Protein AF-A0A843RK98-F1 (afdb_monomer)

Secondary structure (DSSP, 8-state):
------TTS--TT-EEEESSSTT-EEEEEEEEE-TTS-EEEEEEESS-TT-EEEEEHHHHH-TTTEEEE--------

Radius of gyration: 13.22 Å; Cα contacts (8 Å, |Δi|>4): 119; chains: 1; bounding box: 31×36×30 Å

pLDDT: mean 81.32, std 17.39, range [37.59, 95.75]

Nearest PDB structures (foldseek):
  2p4t-assembly1_A  TM=7.315E-01  e=5.364E-02  Escherichia coli
  1vie-assembly1_A  TM=7.320E-01  e=6.010E-02  Escherichia coli
  3sfm-assembly1_A  TM=7.358E-01  e=8.452E-02  Escherichia coli
  6hq9-assembly2_B  TM=6.404E-01  e=3.307E-01  Homo sapiens
  6vil-assembly5_E  TM=7.380E-01  e=8.211E-01  Mus musculus

Structure (mmCIF, N/CA/C/O backbone):
data_AF-A0A843RK98-F1
#
_entry.id   AF-A0A843RK98-F1
#
loop_
_atom_site.group_PDB
_atom_site.id
_atom_site.type_symbol
_atom_site.label_atom_id
_atom_site.label_alt_id
_atom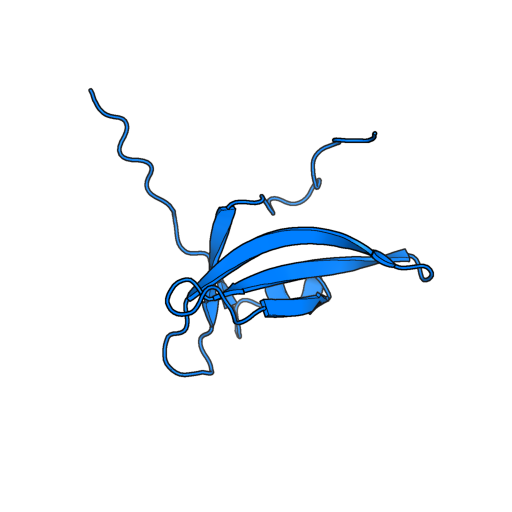_site.label_comp_id
_atom_site.label_asym_id
_atom_site.label_entity_id
_atom_site.label_seq_id
_atom_site.pdbx_PDB_ins_code
_atom_site.Cartn_x
_atom_site.Cartn_y
_atom_site.Cartn_z
_atom_site.occupancy
_atom_site.B_iso_or_equiv
_atom_site.auth_seq_id
_atom_site.auth_comp_id
_atom_site.auth_asym_id
_atom_site.auth_atom_id
_atom_site.pdbx_PDB_model_num
ATOM 1 N N . MET A 1 1 ? 17.359 10.225 -10.680 1.00 37.59 1 MET A N 1
ATOM 2 C CA . MET A 1 1 ? 16.355 9.902 -9.642 1.00 37.59 1 MET A CA 1
ATOM 3 C C . MET A 1 1 ? 15.008 10.451 -10.106 1.00 37.59 1 MET A C 1
ATOM 5 O O . MET A 1 1 ? 14.745 11.636 -9.964 1.00 37.59 1 MET A O 1
ATOM 9 N N . GLN A 1 2 ? 14.227 9.644 -10.828 1.00 41.56 2 GLN A N 1
ATOM 10 C CA . GLN A 1 2 ? 13.061 10.124 -11.576 1.00 41.56 2 GLN A CA 1
ATOM 11 C C . GLN A 1 2 ? 11.832 10.171 -10.655 1.00 41.56 2 GLN A C 1
ATOM 13 O O . GLN A 1 2 ? 10.993 9.278 -10.655 1.00 41.56 2 GLN A O 1
ATOM 18 N N . GLN A 1 3 ? 11.734 11.224 -9.842 1.00 49.31 3 GLN A N 1
ATOM 19 C CA . GLN A 1 3 ? 10.485 11.597 -9.176 1.00 49.31 3 GLN A CA 1
ATOM 20 C C . GLN A 1 3 ? 9.569 12.263 -10.211 1.00 49.31 3 GLN A C 1
ATOM 22 O O . GLN A 1 3 ? 9.399 13.477 -10.230 1.00 49.31 3 GLN A O 1
ATOM 27 N N . ARG A 1 4 ? 9.033 11.483 -11.150 1.00 47.94 4 ARG A N 1
ATOM 28 C CA . ARG A 1 4 ? 7.983 11.951 -12.057 1.00 47.94 4 ARG A CA 1
ATOM 29 C C . ARG A 1 4 ? 6.724 11.178 -11.720 1.00 47.94 4 ARG A C 1
ATOM 31 O O . ARG A 1 4 ? 6.627 10.001 -12.029 1.00 47.94 4 ARG A O 1
ATOM 38 N N . ILE A 1 5 ? 5.858 11.856 -10.967 1.00 45.66 5 ILE A N 1
ATOM 39 C CA . ILE A 1 5 ? 4.395 11.784 -11.018 1.00 45.66 5 ILE A CA 1
ATOM 40 C C . ILE A 1 5 ? 3.898 10.424 -11.527 1.00 45.66 5 ILE A C 1
ATOM 42 O O . ILE A 1 5 ? 3.893 10.173 -12.728 1.00 45.66 5 ILE A O 1
ATOM 46 N N . ALA A 1 6 ? 3.450 9.552 -10.620 1.00 48.91 6 ALA A N 1
ATOM 47 C CA . ALA A 1 6 ? 2.593 8.447 -11.024 1.00 48.91 6 ALA A CA 1
ATOM 48 C C . ALA A 1 6 ? 1.343 9.068 -11.670 1.00 48.91 6 ALA A C 1
ATOM 50 O O . ALA A 1 6 ? 0.479 9.600 -10.972 1.00 48.91 6 ALA A O 1
ATOM 51 N N . ASP A 1 7 ? 1.306 9.037 -13.002 1.00 46.78 7 ASP A N 1
ATOM 52 C CA . ASP A 1 7 ? 0.393 9.713 -13.940 1.00 46.78 7 ASP A CA 1
ATOM 53 C C . ASP A 1 7 ? -1.087 9.280 -13.816 1.00 46.78 7 ASP A C 1
ATOM 55 O O . ASP A 1 7 ? -1.866 9.313 -14.755 1.00 46.78 7 ASP A O 1
ATOM 59 N N . PHE A 1 8 ? -1.503 8.786 -12.650 1.00 55.62 8 PHE A N 1
ATOM 60 C CA . PHE A 1 8 ? -2.746 8.042 -12.500 1.00 55.62 8 PHE A CA 1
ATOM 61 C C . PHE A 1 8 ? -3.384 8.128 -11.104 1.00 55.62 8 PHE A C 1
ATOM 63 O O . PHE A 1 8 ? -4.162 7.257 -10.715 1.00 55.62 8 PHE A O 1
ATOM 70 N N . GLY A 1 9 ? -3.043 9.150 -10.316 1.00 67.88 9 GLY A N 1
ATOM 71 C CA . GLY A 1 9 ? -3.752 9.454 -9.067 1.00 67.88 9 GLY A CA 1
ATOM 72 C C . GLY A 1 9 ? -3.401 8.586 -7.851 1.00 67.88 9 GLY A C 1
ATOM 73 O O . GLY A 1 9 ? -4.053 8.735 -6.821 1.00 67.88 9 GLY A O 1
ATOM 74 N N . LEU A 1 10 ? -2.373 7.731 -7.933 1.00 76.25 10 LEU A N 1
ATOM 75 C CA . LEU A 1 10 ? -1.784 7.049 -6.772 1.00 76.25 10 LEU A CA 1
ATOM 76 C C . LEU A 1 10 ? -0.668 7.894 -6.163 1.00 76.25 10 LEU A C 1
ATOM 78 O O . LEU A 1 10 ? 0.233 8.340 -6.873 1.00 76.25 10 LEU A O 1
ATOM 82 N N . ARG A 1 11 ? -0.703 8.087 -4.844 1.00 85.12 11 ARG A N 1
ATOM 83 C CA . ARG A 1 11 ? 0.326 8.830 -4.103 1.00 85.12 11 ARG A CA 1
ATOM 84 C C . ARG A 1 11 ? 0.797 8.034 -2.892 1.00 85.12 11 ARG A C 1
ATOM 86 O O . ARG A 1 11 ? -0.007 7.363 -2.250 1.00 85.12 11 ARG A O 1
ATOM 93 N N . VAL A 1 12 ? 2.085 8.140 -2.557 1.00 89.50 12 VAL A N 1
ATOM 94 C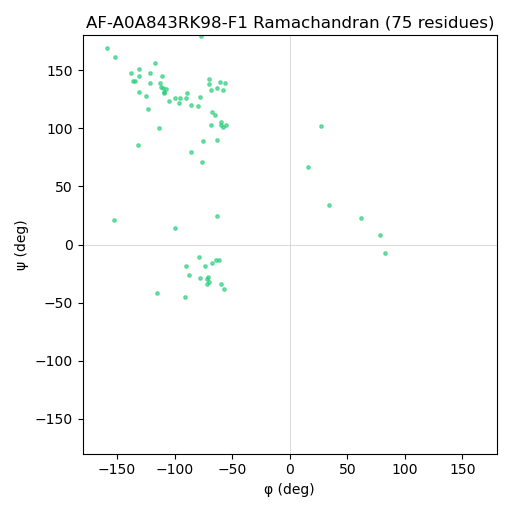 CA . VAL A 1 12 ? 2.592 7.682 -1.250 1.00 89.50 12 VAL A CA 1
ATOM 95 C C . VAL A 1 12 ? 1.813 8.398 -0.146 1.00 89.50 12 VAL A C 1
ATOM 97 O O . VAL A 1 12 ? 1.483 9.577 -0.280 1.00 89.50 12 VAL A O 1
ATOM 100 N N . GLY A 1 13 ? 1.460 7.667 0.908 1.00 89.44 13 GLY A N 1
ATOM 101 C CA . GLY A 1 13 ? 0.602 8.146 1.992 1.00 89.44 13 GLY A CA 1
ATOM 102 C C . GLY A 1 13 ? -0.901 8.063 1.701 1.00 89.44 13 GLY A C 1
ATOM 103 O O . GLY A 1 13 ? -1.711 8.294 2.598 1.00 89.44 13 GLY A O 1
ATOM 104 N N . GLN A 1 14 ? -1.316 7.717 0.478 1.00 91.00 14 GLN A N 1
ATOM 105 C CA . GLN A 1 14 ? -2.730 7.492 0.183 1.00 91.00 14 GLN A CA 1
ATOM 106 C C . GLN A 1 14 ? -3.223 6.217 0.864 1.00 91.00 14 GLN A C 1
ATOM 108 O O . GLN A 1 14 ? -2.509 5.215 0.922 1.00 91.00 14 GLN A O 1
ATOM 113 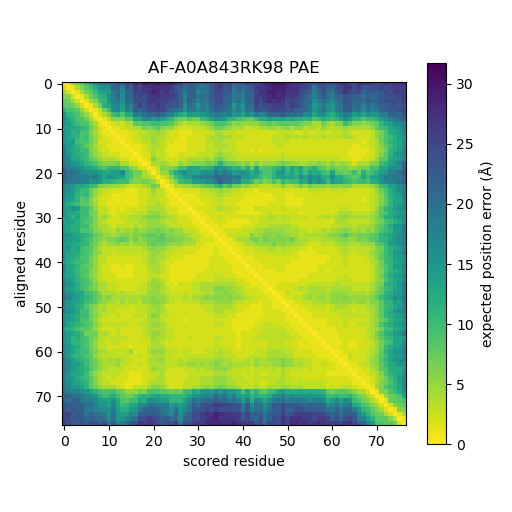N N . ARG A 1 15 ? -4.461 6.253 1.363 1.00 92.69 15 ARG A N 1
ATOM 114 C CA . ARG A 1 15 ? -5.033 5.177 2.168 1.00 92.69 15 ARG A CA 1
ATOM 115 C C . ARG A 1 15 ? -6.142 4.443 1.438 1.00 92.69 15 ARG A C 1
ATOM 117 O O . ARG A 1 15 ? -6.919 5.045 0.700 1.00 92.69 15 ARG A O 1
ATOM 124 N N . TYR A 1 16 ? -6.220 3.145 1.684 1.00 92.31 16 TYR A N 1
ATOM 125 C CA . TYR A 1 16 ? -7.191 2.242 1.088 1.00 92.31 16 TYR A CA 1
ATOM 126 C C . TYR A 1 16 ? -7.750 1.306 2.151 1.00 92.31 16 TYR A C 1
ATOM 128 O O . TYR A 1 16 ? -7.013 0.812 2.997 1.00 92.31 16 TYR A O 1
ATOM 136 N N . GLN A 1 17 ? -9.046 1.030 2.086 1.00 91.75 17 GLN A N 1
ATOM 137 C CA . GLN A 1 17 ? -9.701 0.009 2.890 1.00 91.75 17 GLN A CA 1
ATOM 138 C C . GLN A 1 17 ? -9.886 -1.259 2.056 1.00 91.75 17 GLN A C 1
ATOM 140 O O . GLN A 1 17 ? -10.464 -1.200 0.970 1.00 91.75 17 GLN A O 1
ATOM 145 N N . GLU A 1 18 ? -9.413 -2.403 2.551 1.00 90.88 18 GLU A N 1
ATOM 146 C CA . GLU A 1 18 ? -9.682 -3.704 1.934 1.00 90.88 18 GLU A CA 1
ATOM 147 C C . GLU A 1 18 ? -11.086 -4.184 2.337 1.00 90.88 18 GLU A C 1
ATOM 149 O O . GLU A 1 18 ? -11.381 -4.386 3.513 1.00 90.88 18 GLU A O 1
ATOM 154 N N . MET A 1 19 ? -11.962 -4.374 1.351 1.00 85.44 19 MET A N 1
ATOM 155 C CA . MET A 1 19 ? -13.383 -4.684 1.561 1.00 85.44 19 MET A CA 1
ATOM 156 C C . MET A 1 19 ? -13.622 -6.153 1.940 1.00 85.44 19 MET A C 1
ATOM 158 O O . MET A 1 19 ? -14.586 -6.467 2.630 1.00 85.44 19 MET A O 1
ATOM 162 N N . ARG A 1 20 ? -12.750 -7.069 1.492 1.00 75.44 20 ARG A N 1
ATOM 163 C CA . ARG A 1 20 ? -12.923 -8.526 1.677 1.00 75.44 20 ARG A CA 1
ATOM 164 C C . ARG A 1 20 ? -12.302 -9.077 2.963 1.00 75.44 20 ARG A C 1
ATOM 166 O O . ARG A 1 20 ? -12.638 -10.183 3.371 1.00 75.44 20 ARG A O 1
ATOM 173 N N . LYS A 1 21 ? -11.377 -8.346 3.590 1.00 67.38 21 LYS A N 1
ATOM 174 C CA . LYS A 1 21 ? -10.680 -8.765 4.814 1.00 67.38 21 LYS A CA 1
ATOM 175 C C . LYS A 1 21 ? -10.900 -7.730 5.902 1.00 67.38 21 LYS A C 1
ATOM 177 O O . LYS A 1 21 ? -10.439 -6.609 5.744 1.00 67.38 21 LYS A O 1
ATOM 182 N N . ALA A 1 22 ? -11.562 -8.145 6.986 1.00 65.81 22 ALA A N 1
ATOM 183 C CA . ALA A 1 22 ? -11.668 -7.470 8.286 1.00 65.81 22 ALA A CA 1
ATOM 184 C C . ALA A 1 22 ? -11.253 -5.985 8.277 1.00 65.81 22 ALA A C 1
ATOM 186 O O . ALA A 1 22 ? -10.207 -5.660 8.821 1.00 65.81 22 ALA A O 1
ATOM 187 N N . ALA A 1 23 ? -12.019 -5.128 7.588 1.00 70.12 23 ALA A N 1
ATOM 188 C CA . ALA A 1 23 ? -11.860 -3.670 7.499 1.00 70.12 23 ALA A CA 1
ATOM 189 C C . ALA A 1 23 ? -10.410 -3.120 7.530 1.00 70.12 23 ALA A C 1
ATOM 191 O O . ALA A 1 23 ? -10.181 -2.040 8.082 1.00 70.12 23 ALA A O 1
ATOM 192 N N . ARG A 1 24 ? -9.426 -3.836 6.964 1.00 87.25 24 ARG A N 1
ATOM 193 C CA . ARG A 1 24 ? -8.013 -3.452 7.081 1.00 87.25 24 ARG A CA 1
ATOM 194 C C . ARG A 1 24 ? -7.757 -2.195 6.281 1.00 87.25 24 ARG A C 1
ATOM 196 O O . ARG A 1 24 ? -8.234 -2.064 5.152 1.00 87.25 24 ARG A O 1
ATOM 203 N N . GLN A 1 25 ? -6.982 -1.293 6.868 1.00 93.06 25 GLN A N 1
ATOM 204 C CA . GLN A 1 25 ? -6.558 -0.078 6.200 1.00 93.06 25 GLN A CA 1
ATOM 205 C C . GLN A 1 25 ? -5.085 -0.171 5.850 1.00 93.06 25 GLN A C 1
ATOM 207 O O . GLN A 1 25 ? -4.245 -0.558 6.660 1.00 93.06 25 GLN A O 1
ATOM 212 N N . TRP A 1 26 ? -4.805 0.214 4.623 1.00 94.19 26 TRP A N 1
ATOM 213 C CA . TRP A 1 26 ? -3.508 0.137 3.997 1.00 94.19 26 TRP A CA 1
ATOM 214 C C . TRP A 1 26 ? -3.089 1.532 3.571 1.00 94.19 26 TRP A C 1
ATOM 216 O O . TRP A 1 26 ? -3.900 2.287 3.039 1.00 94.19 26 TRP A O 1
ATOM 226 N N . GLU A 1 27 ? -1.826 1.865 3.775 1.00 94.62 27 GLU A N 1
ATOM 227 C CA . GLU A 1 27 ? -1.209 3.096 3.299 1.00 94.62 27 GLU A CA 1
ATOM 228 C C . GLU A 1 27 ? -0.183 2.762 2.218 1.00 94.62 27 GLU A C 1
ATOM 230 O O . GLU A 1 27 ? 0.600 1.824 2.364 1.00 94.62 27 GLU A O 1
ATOM 235 N N . VAL A 1 28 ? -0.189 3.517 1.120 1.00 94.00 28 VAL A N 1
ATOM 236 C CA . VAL A 1 28 ? 0.809 3.370 0.056 1.00 94.00 28 VAL A CA 1
ATOM 237 C C . VAL A 1 28 ? 2.173 3.803 0.588 1.00 94.00 28 VAL A C 1
ATOM 239 O O . VAL A 1 28 ? 2.374 4.980 0.880 1.00 94.00 28 VAL A O 1
ATOM 242 N N . GLU A 1 29 ? 3.110 2.863 0.688 1.00 94.62 29 GLU A N 1
ATOM 243 C CA . GLU A 1 29 ? 4.477 3.105 1.166 1.00 94.62 29 GLU A CA 1
ATOM 244 C C . GLU A 1 29 ? 5.411 3.449 0.002 1.00 94.62 29 GLU A C 1
ATOM 246 O O . GLU A 1 29 ? 6.181 4.404 0.071 1.00 94.62 29 GLU A O 1
ATOM 251 N N . SER A 1 30 ? 5.330 2.692 -1.093 1.00 93.00 30 SER A N 1
ATOM 252 C CA . SER A 1 30 ? 6.163 2.901 -2.279 1.00 93.00 30 SER A CA 1
ATOM 253 C C . SER A 1 30 ? 5.538 2.281 -3.529 1.00 93.00 30 SER A C 1
ATOM 255 O O . SER A 1 30 ? 4.556 1.537 -3.467 1.00 93.00 30 SER A O 1
ATOM 257 N N . TYR A 1 31 ? 6.105 2.609 -4.684 1.00 91.69 31 TYR A N 1
ATOM 258 C CA . TYR A 1 31 ? 5.755 2.033 -5.975 1.00 91.69 31 TYR A CA 1
ATOM 259 C C . TYR A 1 31 ? 7.032 1.763 -6.761 1.00 91.69 31 TYR A C 1
ATOM 261 O O . TYR A 1 31 ? 8.015 2.495 -6.643 1.00 91.69 31 TYR A O 1
ATOM 269 N N . TYR A 1 32 ? 7.013 0.713 -7.568 1.00 90.69 32 TYR A N 1
ATOM 270 C CA . TYR A 1 32 ? 8.122 0.368 -8.444 1.00 90.69 32 TYR A CA 1
ATOM 271 C C . TYR A 1 32 ? 7.600 -0.370 -9.673 1.00 90.69 32 TYR A C 1
ATOM 273 O O . TYR A 1 32 ? 6.490 -0.902 -9.673 1.00 90.69 32 TYR A O 1
ATOM 281 N N . THR A 1 33 ? 8.414 -0.404 -10.717 1.00 92.06 33 THR A N 1
ATOM 282 C CA . THR A 1 33 ? 8.160 -1.215 -11.905 1.00 92.06 33 THR A CA 1
ATOM 283 C C . TH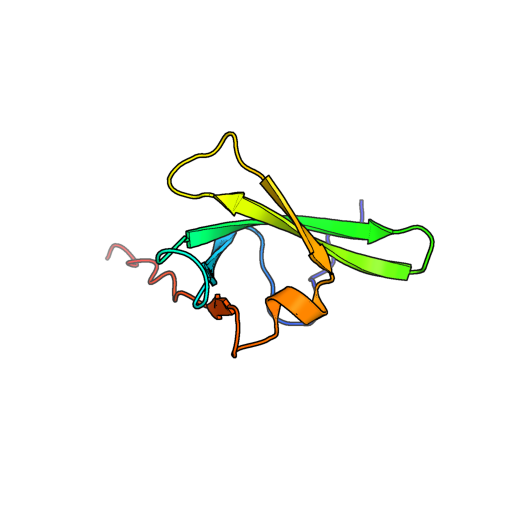R A 1 33 ? 9.167 -2.352 -11.906 1.00 92.06 33 THR A C 1
ATOM 285 O O . THR A 1 33 ? 10.355 -2.114 -11.693 1.00 92.06 33 THR A O 1
ATOM 288 N N . ASP A 1 34 ? 8.700 -3.584 -12.082 1.00 90.19 34 ASP A N 1
ATOM 289 C CA . ASP A 1 34 ? 9.594 -4.741 -12.138 1.00 90.19 34 ASP A CA 1
ATOM 290 C C . ASP A 1 34 ? 10.321 -4.856 -13.494 1.00 90.19 34 ASP A C 1
ATOM 292 O O . ASP A 1 34 ? 10.123 -4.057 -14.414 1.00 90.19 34 ASP A O 1
ATOM 296 N N . SER A 1 35 ? 11.167 -5.879 -13.638 1.00 92.56 35 SER A N 1
ATOM 297 C CA . SER A 1 35 ? 11.914 -6.148 -14.875 1.00 92.56 35 SER A CA 1
ATOM 298 C C . SER A 1 35 ? 11.033 -6.491 -16.082 1.00 92.56 35 SER A C 1
ATOM 300 O O . SER A 1 35 ? 11.519 -6.475 -17.209 1.00 92.56 35 SER A O 1
ATOM 302 N N . ARG A 1 36 ? 9.745 -6.785 -15.870 1.00 92.81 36 ARG A N 1
ATOM 303 C CA . ARG A 1 36 ? 8.753 -7.085 -16.912 1.00 92.81 36 ARG A CA 1
ATOM 304 C C . ARG A 1 36 ? 7.876 -5.876 -17.245 1.00 92.81 36 ARG A C 1
ATOM 306 O O . ARG A 1 36 ? 6.842 -6.038 -17.886 1.00 92.81 36 ARG A O 1
ATOM 313 N N . ALA A 1 37 ? 8.277 -4.679 -16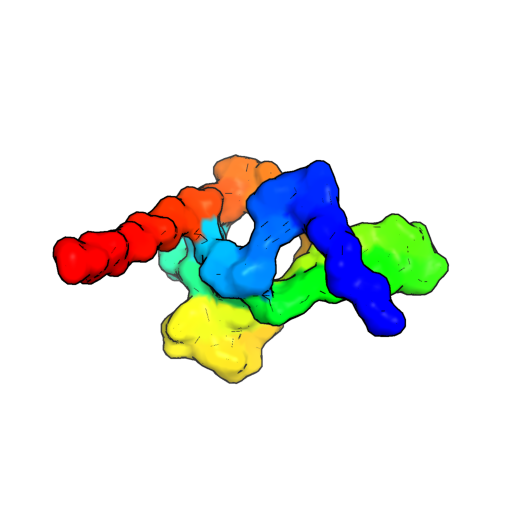.815 1.00 90.75 37 ALA A N 1
ATOM 314 C CA . ALA A 1 37 ? 7.526 -3.440 -16.991 1.00 90.75 37 ALA A CA 1
ATOM 315 C C . ALA A 1 37 ? 6.141 -3.436 -16.305 1.00 90.75 37 ALA A C 1
ATOM 317 O O . ALA A 1 37 ? 5.268 -2.648 -16.674 1.00 90.75 37 ALA A O 1
ATOM 318 N N . VAL A 1 38 ? 5.926 -4.276 -15.284 1.00 91.44 38 VAL A N 1
ATOM 319 C CA . VAL A 1 38 ? 4.659 -4.315 -14.541 1.00 91.44 38 VAL A CA 1
ATOM 320 C C . VAL A 1 38 ? 4.724 -3.349 -13.353 1.00 91.44 38 VAL A C 1
ATOM 322 O O . VAL A 1 38 ? 5.647 -3.445 -12.541 1.00 91.44 38 VAL A O 1
ATOM 325 N N . PRO A 1 39 ? 3.763 -2.413 -13.210 1.00 91.56 39 PRO A N 1
ATOM 326 C CA . PRO A 1 39 ? 3.727 -1.495 -12.080 1.00 91.56 39 PRO A CA 1
ATOM 327 C C . PRO A 1 39 ? 3.182 -2.180 -10.822 1.00 91.56 39 PRO A C 1
ATOM 329 O O . PRO A 1 39 ? 2.061 -2.701 -10.810 1.00 91.56 39 PRO A O 1
ATOM 332 N N . HIS A 1 40 ? 3.944 -2.094 -9.737 1.00 93.62 40 HIS A N 1
ATOM 333 C CA . HIS A 1 40 ? 3.609 -2.611 -8.413 1.00 93.62 40 HIS A CA 1
ATOM 334 C C . HIS A 1 40 ? 3.492 -1.490 -7.387 1.00 93.62 40 HIS A C 1
ATOM 336 O O . HIS A 1 40 ? 4.069 -0.408 -7.523 1.00 93.62 40 HIS A O 1
ATOM 342 N N . VAL A 1 41 ? 2.737 -1.774 -6.333 1.00 94.62 41 VAL A N 1
ATOM 343 C CA . VAL A 1 41 ? 2.545 -0.897 -5.184 1.00 94.62 41 VAL A CA 1
ATOM 344 C C . VAL A 1 41 ? 2.774 -1.685 -3.903 1.00 94.62 41 VAL A C 1
ATOM 346 O O . VAL A 1 41 ? 2.229 -2.775 -3.723 1.00 94.62 41 VAL A O 1
ATOM 349 N N . CYS A 1 42 ? 3.585 -1.123 -3.015 1.00 95.31 42 CYS A N 1
ATOM 350 C CA . CYS A 1 42 ? 3.788 -1.630 -1.669 1.00 95.31 42 CYS A CA 1
ATOM 351 C C . CYS A 1 42 ? 2.859 -0.886 -0.719 1.00 95.31 42 CYS A C 1
ATOM 353 O O . CYS A 1 42 ? 2.843 0.347 -0.664 1.00 95.31 42 CYS A O 1
ATOM 355 N N . LEU A 1 43 ? 2.086 -1.655 0.029 1.00 94.69 43 LEU A N 1
ATOM 356 C CA . LEU A 1 43 ? 1.152 -1.179 1.026 1.00 94.69 43 LEU A CA 1
ATOM 357 C C . LEU A 1 43 ? 1.631 -1.592 2.409 1.00 94.69 43 LEU A C 1
ATOM 359 O O . LEU A 1 43 ? 2.050 -2.732 2.612 1.00 94.69 43 LEU A O 1
ATOM 363 N N . ARG A 1 44 ? 1.501 -0.684 3.366 1.00 95.75 44 ARG A N 1
ATOM 364 C CA . ARG A 1 44 ? 1.768 -0.916 4.783 1.00 95.75 44 ARG A CA 1
ATOM 365 C C . ARG A 1 44 ? 0.454 -0.903 5.552 1.00 95.75 44 ARG A C 1
ATOM 367 O O . ARG A 1 44 ? -0.384 -0.036 5.306 1.00 95.75 44 ARG A O 1
ATOM 374 N N . ASP A 1 45 ? 0.253 -1.867 6.443 1.00 93.38 45 ASP A N 1
ATOM 375 C CA . ASP A 1 45 ? -0.934 -1.887 7.303 1.00 93.38 45 ASP A CA 1
ATOM 376 C C . ASP A 1 45 ? -0.842 -0.721 8.303 1.00 93.38 45 ASP A C 1
ATOM 378 O O . ASP A 1 45 ? 0.214 -0.469 8.889 1.00 93.38 45 ASP A O 1
ATOM 382 N N . ILE A 1 46 ? -1.931 0.034 8.462 1.00 91.31 46 ILE A N 1
ATOM 383 C CA . ILE A 1 46 ? -1.956 1.210 9.345 1.00 91.31 46 ILE A CA 1
ATOM 384 C C . ILE A 1 46 ? -1.927 0.798 10.821 1.00 91.31 46 ILE A C 1
ATOM 386 O O . ILE A 1 46 ? -1.354 1.515 11.640 1.00 91.31 46 ILE A O 1
ATOM 390 N N . LEU A 1 47 ? -2.542 -0.336 11.166 1.00 90.00 47 LEU A N 1
ATOM 391 C CA . LEU A 1 47 ? -2.619 -0.822 12.545 1.00 90.00 47 LEU A CA 1
ATOM 392 C C . LEU A 1 47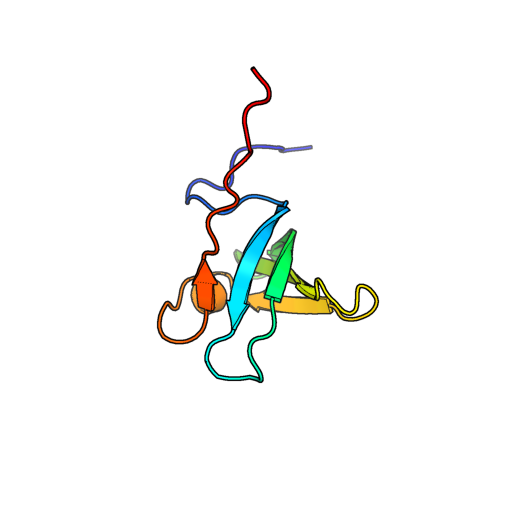 ? -1.407 -1.682 12.919 1.00 90.00 47 LEU A C 1
ATOM 394 O O . LEU A 1 47 ? -1.048 -1.746 14.090 1.00 90.00 47 LEU A O 1
ATOM 398 N N . ASP A 1 48 ? -0.768 -2.314 11.932 1.00 90.31 48 ASP A N 1
ATOM 399 C CA . ASP A 1 48 ? 0.430 -3.137 12.118 1.00 90.31 48 ASP A CA 1
ATOM 400 C C . ASP A 1 48 ? 1.528 -2.782 11.094 1.00 90.31 48 ASP A C 1
ATOM 402 O O . ASP A 1 48 ? 1.663 -3.439 10.059 1.00 90.31 48 ASP A O 1
ATOM 406 N N . PRO A 1 49 ? 2.370 -1.769 11.373 1.00 88.50 49 PRO A N 1
ATOM 407 C CA . PRO A 1 49 ? 3.414 -1.309 10.452 1.00 88.50 49 PRO A CA 1
ATOM 408 C C . PRO A 1 49 ? 4.484 -2.348 10.088 1.00 88.50 49 PRO A C 1
ATOM 410 O O . PRO A 1 49 ? 5.275 -2.112 9.167 1.00 88.50 49 PRO A O 1
ATOM 413 N N . SER A 1 50 ? 4.559 -3.472 10.810 1.00 92.56 50 SER A N 1
ATOM 414 C CA . SER A 1 50 ? 5.439 -4.586 10.445 1.00 92.56 50 SER A CA 1
ATOM 415 C C . SER A 1 50 ? 4.929 -5.304 9.191 1.00 92.56 50 SER A C 1
ATOM 417 O O . SER A 1 50 ? 5.715 -5.813 8.387 1.00 92.56 50 SER A O 1
ATOM 419 N N . ARG A 1 51 ? 3.611 -5.266 8.967 1.00 92.44 51 ARG A N 1
ATOM 420 C CA . ARG A 1 51 ? 2.945 -5.940 7.866 1.00 92.44 51 ARG A CA 1
ATOM 421 C C . ARG A 1 51 ? 2.943 -5.090 6.604 1.00 92.44 51 ARG A C 1
ATOM 423 O O . ARG A 1 51 ? 2.340 -4.019 6.531 1.00 92.44 51 ARG A O 1
ATOM 430 N N . ARG A 1 52 ? 3.563 -5.644 5.565 1.00 94.75 52 ARG A N 1
ATOM 431 C CA . ARG A 1 52 ? 3.579 -5.090 4.210 1.00 94.75 52 ARG A CA 1
ATOM 432 C C . ARG A 1 52 ? 2.998 -6.082 3.224 1.00 94.75 52 ARG A C 1
ATOM 434 O O . ARG A 1 52 ? 3.136 -7.293 3.397 1.00 94.75 52 ARG A O 1
ATOM 441 N N . VAL A 1 53 ? 2.354 -5.568 2.188 1.00 93.69 53 VAL A N 1
ATOM 442 C CA . VAL A 1 53 ? 1.912 -6.365 1.045 1.00 93.69 53 VAL A CA 1
ATOM 443 C C . VAL A 1 53 ? 2.268 -5.647 -0.242 1.00 93.69 53 VAL A C 1
ATOM 445 O O . VAL A 1 53 ? 2.130 -4.430 -0.346 1.0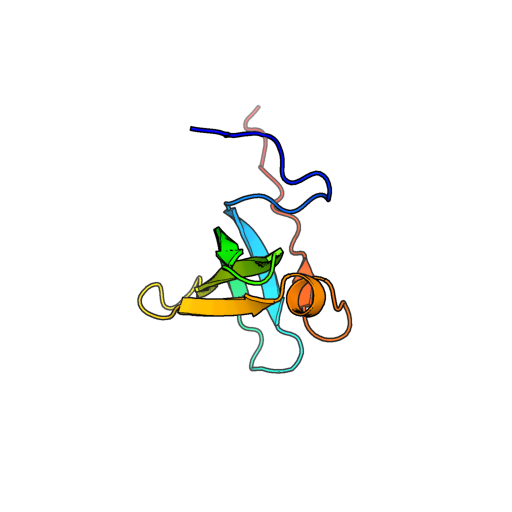0 93.69 53 VAL A O 1
ATOM 448 N N . THR A 1 54 ? 2.699 -6.413 -1.232 1.00 95.31 54 THR A N 1
ATOM 449 C CA . THR A 1 54 ? 2.965 -5.903 -2.573 1.00 95.31 54 THR A CA 1
ATOM 450 C C . THR A 1 54 ? 1.906 -6.438 -3.514 1.00 95.31 54 THR A C 1
ATOM 452 O O . THR A 1 54 ? 1.593 -7.629 -3.504 1.00 95.31 54 THR A O 1
ATOM 455 N N . LEU A 1 55 ? 1.325 -5.546 -4.305 1.00 94.12 55 LEU A N 1
ATOM 456 C CA . LEU A 1 55 ? 0.284 -5.872 -5.267 1.00 94.12 55 LEU A CA 1
ATOM 457 C C . LEU A 1 55 ? 0.639 -5.262 -6.616 1.00 94.12 55 LEU A C 1
ATOM 459 O O . LEU A 1 55 ? 1.222 -4.178 -6.685 1.00 94.12 55 LEU A O 1
ATOM 463 N N . VAL A 1 56 ? 0.189 -5.908 -7.690 1.00 93.88 56 VAL A N 1
ATOM 464 C CA . VAL A 1 56 ? 0.113 -5.230 -8.984 1.00 93.88 56 VAL A CA 1
ATOM 465 C C . VAL A 1 56 ? -0.826 -4.039 -8.854 1.00 93.88 56 VAL A C 1
ATOM 467 O O . VAL A 1 56 ? -1.876 -4.108 -8.207 1.00 93.88 56 VAL A O 1
ATOM 470 N N . ARG A 1 57 ? -0.463 -2.928 -9.483 1.00 90.62 57 ARG A N 1
ATOM 471 C CA . ARG A 1 57 ? -1.206 -1.676 -9.363 1.00 90.62 57 ARG A CA 1
ATOM 472 C C . ARG A 1 57 ? -2.678 -1.818 -9.766 1.00 90.62 57 ARG A C 1
ATOM 474 O O . ARG A 1 57 ? -3.542 -1.234 -9.119 1.00 90.62 57 ARG A O 1
ATOM 481 N N . SER A 1 58 ? -2.973 -2.609 -10.797 1.00 91.38 58 SER A N 1
ATOM 482 C CA . SER A 1 58 ? -4.345 -2.885 -11.246 1.00 91.38 58 SER A CA 1
ATOM 483 C C . SER A 1 58 ? -5.205 -3.533 -10.157 1.00 91.38 58 SER A C 1
ATOM 485 O O . SER A 1 58 ? -6.379 -3.198 -10.041 1.00 91.38 58 SER A O 1
ATOM 487 N N . ALA A 1 59 ? -4.622 -4.378 -9.302 1.00 91.88 59 ALA A N 1
ATOM 488 C CA . ALA A 1 59 ? -5.336 -5.003 -8.193 1.00 91.88 59 ALA A CA 1
ATOM 489 C C . ALA A 1 59 ? -5.702 -4.000 -7.089 1.00 91.88 59 ALA A C 1
ATOM 491 O O . ALA A 1 59 ? -6.744 -4.157 -6.464 1.00 91.88 59 ALA A O 1
ATOM 492 N N . LEU A 1 60 ? -4.886 -2.962 -6.859 1.00 90.25 60 LEU A N 1
ATOM 493 C CA . LEU A 1 60 ? -5.228 -1.880 -5.925 1.00 90.25 60 LEU A CA 1
ATOM 494 C C . LEU A 1 60 ? -6.328 -0.961 -6.479 1.00 90.25 60 LEU A C 1
ATOM 496 O O . LEU A 1 60 ? -7.103 -0.390 -5.719 1.00 90.25 60 LEU A O 1
ATOM 500 N N . MET A 1 61 ? -6.400 -0.811 -7.803 1.00 88.25 61 MET A N 1
ATOM 501 C CA . MET A 1 61 ? -7.425 0.001 -8.468 1.00 88.25 61 MET A CA 1
ATOM 502 C C . MET A 1 61 ? -8.783 -0.708 -8.578 1.00 88.25 61 MET A C 1
ATOM 504 O O . MET A 1 61 ? -9.778 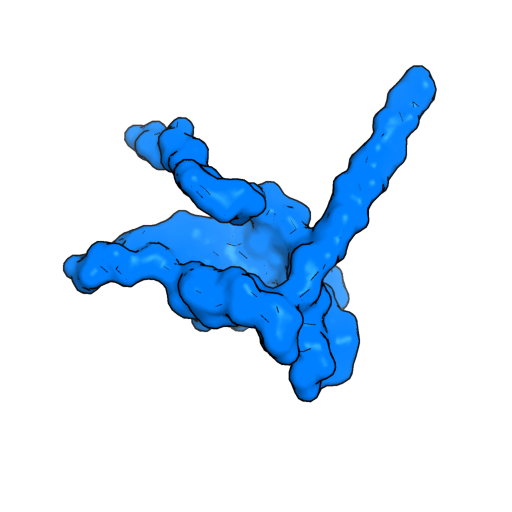-0.064 -8.916 1.00 88.25 61 MET A O 1
ATOM 508 N N . ASP A 1 62 ? -8.848 -2.008 -8.278 1.00 90.50 62 ASP A N 1
ATOM 509 C CA . ASP A 1 62 ? -10.097 -2.762 -8.228 1.00 90.50 62 ASP A CA 1
ATOM 510 C C . ASP A 1 62 ? -10.964 -2.305 -7.044 1.00 90.50 62 ASP A C 1
ATOM 512 O O . ASP A 1 62 ? -10.759 -2.691 -5.889 1.00 90.50 62 ASP A O 1
ATOM 516 N N . ARG A 1 63 ? -11.989 -1.507 -7.360 1.00 85.75 63 ARG A N 1
ATOM 517 C CA . ARG A 1 63 ? -12.932 -0.938 -6.387 1.00 85.75 63 ARG A CA 1
ATOM 518 C C . ARG A 1 63 ? -13.828 -1.974 -5.708 1.00 85.75 63 ARG A C 1
ATOM 520 O O . ARG A 1 63 ? -14.421 -1.661 -4.680 1.00 85.75 63 ARG A O 1
ATOM 527 N N . SER A 1 64 ? -13.920 -3.194 -6.242 1.00 87.62 64 SER A N 1
ATOM 528 C CA . SER A 1 64 ? -14.614 -4.300 -5.567 1.00 87.62 64 SER A CA 1
ATOM 529 C C . SER A 1 64 ? -13.812 -4.845 -4.382 1.00 87.62 64 SER A C 1
ATOM 531 O O . SER A 1 64 ? -14.355 -5.528 -3.509 1.00 87.62 64 SER A O 1
ATOM 533 N N . ARG A 1 65 ? -12.507 -4.549 -4.344 1.00 88.50 65 ARG A N 1
ATOM 534 C CA . ARG A 1 65 ? -11.575 -5.059 -3.344 1.00 88.50 65 ARG A CA 1
ATOM 535 C C . ARG A 1 65 ? -10.993 -3.964 -2.464 1.00 88.50 65 ARG A C 1
ATOM 537 O O . ARG A 1 65 ? -10.904 -4.176 -1.256 1.00 88.50 65 ARG A O 1
ATOM 544 N N . PHE A 1 66 ? -10.633 -2.819 -3.037 1.00 91.19 66 PHE A N 1
ATOM 545 C CA . PHE A 1 66 ? -10.045 -1.698 -2.314 1.00 91.19 66 PHE A CA 1
ATOM 546 C C . PHE A 1 66 ? -10.841 -0.421 -2.531 1.00 91.19 66 PHE A C 1
ATOM 548 O O . PHE A 1 66 ? -11.070 0.018 -3.656 1.00 91.19 66 PHE A O 1
ATOM 555 N N . ARG A 1 67 ? -11.216 0.221 -1.429 1.00 90.44 67 ARG A N 1
ATOM 556 C CA . ARG A 1 67 ? -11.868 1.525 -1.451 1.00 90.44 67 ARG A CA 1
ATOM 557 C C . ARG A 1 67 ? -10.868 2.601 -1.029 1.00 90.44 67 ARG A C 1
ATOM 559 O O . ARG A 1 67 ? -10.323 2.483 0.067 1.00 90.44 67 ARG A O 1
ATOM 566 N N . PRO A 1 68 ? -10.618 3.647 -1.835 1.00 90.00 68 PRO A N 1
ATOM 567 C CA . PRO A 1 68 ? -9.791 4.760 -1.391 1.00 90.00 68 PRO A CA 1
ATOM 568 C C . PRO A 1 68 ? -10.462 5.454 -0.202 1.00 90.00 68 PRO A C 1
ATOM 570 O O . PRO A 1 68 ? -11.667 5.712 -0.215 1.00 90.00 68 PRO A O 1
ATOM 573 N N . LEU A 1 69 ? -9.671 5.748 0.822 1.00 88.00 69 LEU A N 1
ATOM 574 C CA . LEU A 1 69 ? -10.089 6.553 1.959 1.00 88.00 69 LEU A CA 1
ATOM 575 C C . LEU A 1 69 ? -9.647 7.989 1.697 1.00 88.00 69 LEU A C 1
ATOM 577 O O . LEU A 1 69 ? -8.461 8.257 1.494 1.00 88.00 69 LEU A O 1
ATOM 581 N N . GLU A 1 70 ? -10.599 8.919 1.684 1.00 76.25 70 GLU A N 1
ATOM 582 C CA . GLU A 1 70 ? -10.270 10.337 1.614 1.00 76.25 70 GLU A CA 1
ATOM 583 C C . GLU A 1 70 ? -9.521 10.735 2.883 1.00 76.25 70 GLU A C 1
ATOM 585 O O . GLU A 1 70 ? -10.078 10.783 3.981 1.00 76.25 70 GLU A O 1
ATOM 590 N N . VAL A 1 71 ? -8.239 11.055 2.732 1.00 62.81 71 VAL A N 1
ATOM 591 C CA . VAL A 1 71 ? -7.510 11.765 3.775 1.00 62.81 71 VAL A CA 1
ATOM 592 C C . VAL A 1 71 ? -7.990 13.209 3.707 1.00 62.81 7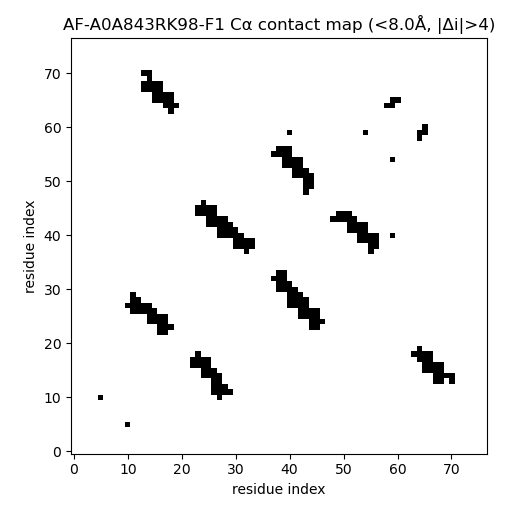1 VAL A C 1
ATOM 594 O O . VAL A 1 71 ? -7.442 14.027 2.971 1.00 62.81 71 VAL A O 1
ATOM 597 N N . ARG A 1 72 ? -9.056 13.529 4.449 1.00 56.03 72 ARG A N 1
ATOM 598 C CA . ARG A 1 72 ? -9.394 14.920 4.758 1.00 56.03 72 ARG A CA 1
ATOM 599 C C . ARG A 1 72 ? -8.238 15.486 5.575 1.00 56.03 72 ARG A C 1
ATOM 601 O O . ARG A 1 72 ? -8.222 15.384 6.798 1.00 56.03 72 ARG A O 1
ATOM 608 N N . LEU A 1 73 ? -7.254 16.064 4.892 1.00 51.06 73 LEU A N 1
ATOM 609 C CA . LEU A 1 73 ? -6.327 16.999 5.507 1.00 51.06 73 LEU A CA 1
ATOM 610 C C . LEU A 1 73 ? -7.202 18.118 6.073 1.00 51.06 73 LEU A C 1
ATOM 612 O O . LEU A 1 73 ? -7.703 18.956 5.322 1.00 51.06 73 LEU A O 1
ATOM 616 N N . ARG A 1 74 ? -7.453 18.097 7.388 1.00 48.78 74 ARG A N 1
ATOM 617 C CA . ARG A 1 74 ? -7.912 19.290 8.096 1.00 48.78 74 ARG A CA 1
ATOM 618 C C . ARG A 1 74 ? -6.854 20.350 7.802 1.00 48.78 74 ARG A C 1
ATOM 620 O O . ARG A 1 74 ? -5.760 20.290 8.351 1.00 48.78 74 ARG A O 1
ATOM 627 N N . ARG A 1 75 ? -7.158 21.271 6.885 1.00 47.28 75 ARG A N 1
ATOM 628 C CA . ARG A 1 75 ? -6.470 22.557 6.834 1.00 47.28 75 ARG A CA 1
ATOM 629 C C . ARG A 1 75 ? -6.749 23.194 8.190 1.00 47.28 75 ARG A C 1
ATOM 631 O O . ARG A 1 75 ? -7.892 23.551 8.466 1.00 47.28 75 ARG A O 1
ATOM 638 N N . SER A 1 76 ? -5.750 23.203 9.065 1.00 48.56 76 SER A N 1
ATOM 639 C CA . SER A 1 76 ? -5.757 24.119 10.199 1.00 48.56 76 SER A CA 1
ATOM 640 C C . SER A 1 76 ? -5.858 25.534 9.630 1.00 48.56 76 SER A C 1
ATOM 642 O O . SER A 1 76 ? -5.221 25.819 8.613 1.00 48.56 76 SER A O 1
ATOM 644 N N . MET A 1 77 ? -6.764 26.309 10.230 1.00 43.41 77 MET A N 1
ATOM 645 C CA . MET A 1 77 ? -7.132 27.685 9.880 1.00 43.41 77 MET A CA 1
ATOM 646 C C . MET A 1 77 ? -5.929 28.609 9.726 1.00 43.41 77 MET A C 1
ATOM 648 O O . MET A 1 77 ? -4.950 28.414 10.480 1.00 43.41 77 MET A O 1
#

Sequence (77 aa):
MQQRIADFGLRVGQRYQEMRKAARQWEVESYYTDSRAVPHVCLRDILDPSRRVTLVRSALMDRSRFRPLEVRLRRSM

Foldseek 3Di:
DDPDDPPPPDDAQWWKFFPPPDRWIWGFHDWDADPVRFIKTKIATPVHRVDIDIDGPVVCVPCVTIDTDDPPPPPDD

Mean predicted aligned error: 7.88 Å

Solvent-accessible surface area (backbone atoms only — not comparable to full-atom values): 4739 Å² total; per-residue (Å²): 133,86,88,66,72,64,93,75,85,64,51,72,71,42,36,32,33,34,70,85,49,88,78,39,44,32,29,30,68,47,71,51,64,51,99,83,74,48,53,33,34,34,30,28,32,73,91,44,74,88,45,67,51,76,40,52,44,70,64,61,66,33,66,88,43,24,42,79,49,84,79,77,72,76,74,77,130